Protein 1UWM (pdb70)

Secondary structure (DSSP, 8-state):
-EEEEE-TT--EEEEEPPBTBBHHHHHHTTT-TT---TTSSSSSS-TTEEEE-HHHHTTSPPPPHHHHHHHTTSSS--TTTEEEGGG-B--GGGTTEEEE--S---

InterPro domains:
  IPR001041 2Fe-2S ferredoxin-type iron-sulfur binding domain [PF00111] (8-92)
  IPR001041 2Fe-2S ferredoxin-type iron-sulfur binding domain [PS51085] (2-106)
  IPR001041 2Fe-2S ferredoxin-type iron-sulfur binding domain [cd00207] (5-101)
  IPR001055 Adrenodoxin-like [PR00355] (40-50)
  IPR001055 Adrenodoxin-like [PR00355] (59-73)
  IPR001055 Adrenodoxin-like [PR00355] (83-91)
  IPR001055 Adrenodoxin-like [PTHR23426] (3-105)
  IPR012675 Beta-grasp domain superfamily [G3DSA:3.10.20.30] (2-107)
  IPR018298 Adrenodoxin, iron-sulphur binding site [PS00814] (40-50)
  IPR036010 2Fe-2S ferredoxin-like superfamily [SSF54292] (3-105)

Structure (mmCIF, N/CA/C/O backbone):
data_1UWM
#
_entry.id   1UWM
#
_cell.length_a   45.542
_cell.length_b   50.335
_cell.length_c   55.349
_cell.angle_alpha   90.00
_cell.angle_beta   90.00
_cell.angle_gamma   90.00
#
_symmetry.space_group_name_H-M   'P 21 21 21'
#
loop_
_entity.id
_entity.type
_entity.pdbx_description
1 polymer 'FERREDOXIN VI'
2 non-polymer 'FE2/S2 (INORGANIC) CLUSTER'
3 water water
#
loop_
_atom_site.group_PDB
_atom_site.id
_atom_site.type_symbol
_atom_site.label_atom_id
_atom_site.label_alt_id
_atom_site.label_comp_id
_atom_site.label_asym_id
_atom_site.label_entity_id
_atom_site.label_seq_id
_atom_site.pdbx_PDB_ins_code
_atom_site.Cartn_x
_atom_site.Cartn_y
_atom_site.Cartn_z
_atom_site.occupancy
_atom_site.B_iso_or_equiv
_atom_site.auth_seq_id
_atom_site.auth_comp_id
_atom_site.auth_asym_id
_atom_site.auth_atom_id
_atom_site.pdbx_PDB_model_num
ATOM 1 N N . ALA A 1 1 ? 2.828 19.565 -4.211 1.00 10.88 1 ALA A N 1
ATOM 2 C CA . ALA A 1 1 ? 3.890 19.318 -3.217 1.00 10.49 1 ALA A CA 1
ATOM 3 C C . ALA A 1 1 ? 4.411 17.938 -3.563 1.00 8.25 1 ALA A C 1
ATOM 4 O O . ALA A 1 1 ? 3.631 17.024 -3.857 1.00 11.16 1 ALA A O 1
ATOM 6 N N . LYS A 1 2 ? 5.730 17.791 -3.594 1.00 7.45 2 LYS A N 1
ATOM 7 C CA . LYS A 1 2 ? 6.327 16.517 -3.926 1.00 7.78 2 LYS A CA 1
ATOM 8 C C . LYS A 1 2 ? 6.527 15.700 -2.678 1.00 7.53 2 LYS A C 1
ATOM 9 O O . LYS A 1 2 ? 7.163 16.135 -1.714 1.00 9.43 2 LYS A O 1
ATOM 15 N N . ILE A 1 3 ? 5.992 14.498 -2.674 1.00 8.37 3 ILE A N 1
ATOM 16 C CA . ILE A 1 3 ? 6.205 13.647 -1.509 1.00 11.96 3 ILE A CA 1
ATOM 17 C C . ILE A 1 3 ? 7.132 12.523 -1.976 1.00 10.13 3 ILE A C 1
ATOM 18 O O . ILE A 1 3 ? 6.905 11.924 -3.030 1.00 11.11 3 ILE A O 1
ATOM 23 N N . ILE A 1 4 ? 8.183 12.276 -1.204 1.00 7.37 4 ILE A N 1
ATOM 24 C CA . ILE A 1 4 ? 9.172 11.236 -1.502 1.00 5.72 4 ILE A CA 1
ATOM 25 C C . ILE A 1 4 ? 9.039 10.065 -0.540 1.00 7.94 4 ILE A C 1
ATOM 26 O O . ILE A 1 4 ? 9.070 10.238 0.689 1.00 7.52 4 ILE A O 1
ATOM 31 N N . PHE A 1 5 ? 8.900 8.876 -1.106 1.00 7.04 5 PHE A N 1
ATOM 32 C CA . PHE A 1 5 ? 8.760 7.655 -0.338 1.00 8.00 5 PHE A CA 1
ATOM 33 C C . PHE A 1 5 ? 9.928 6.772 -0.646 1.00 6.68 5 PHE A C 1
ATOM 34 O O . PHE A 1 5 ? 10.175 6.475 -1.799 1.00 5.27 5 PHE A O 1
ATOM 42 N N . ILE A 1 6 ? 10.636 6.344 0.392 1.00 5.46 6 ILE A N 1
ATOM 43 C CA . ILE A 1 6 ? 11.801 5.478 0.240 1.00 9.70 6 ILE A CA 1
ATOM 44 C C . ILE A 1 6 ? 11.602 4.152 0.928 1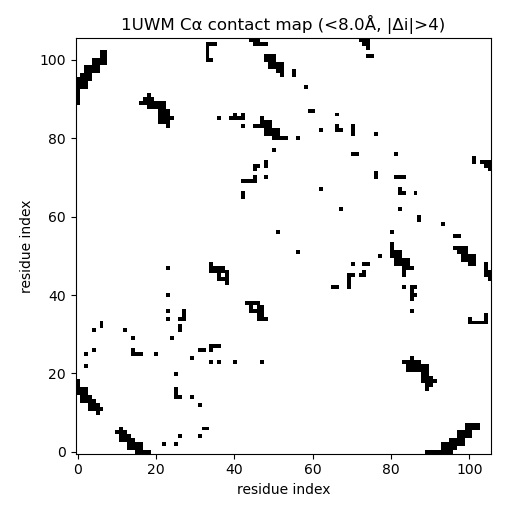.00 9.79 6 ILE A C 1
ATOM 45 O O . ILE A 1 6 ? 11.486 4.099 2.151 1.00 9.51 6 ILE A O 1
ATOM 50 N N . GLU A 1 7 ? 11.588 3.080 0.153 1.00 5.68 7 GLU A N 1
ATOM 51 C CA . GLU A 1 7 ? 11.397 1.767 0.735 1.00 13.77 7 GLU A CA 1
ATOM 52 C C . GLU A 1 7 ? 12.613 1.404 1.575 1.00 14.34 7 GLU A C 1
ATOM 53 O O . GLU A 1 7 ? 13.664 2.044 1.474 1.00 14.80 7 GLU A O 1
ATOM 59 N N . HIS A 1 8 ? 12.459 0.362 2.393 1.00 18.30 8 HIS A N 1
ATOM 60 C CA . HIS A 1 8 ? 13.506 -0.090 3.304 1.00 18.94 8 HIS A CA 1
ATOM 61 C C . HIS A 1 8 ? 14.784 -0.493 2.606 1.00 18.19 8 HIS A C 1
ATOM 62 O O . HIS A 1 8 ? 15.860 -0.364 3.178 1.00 22.91 8 HIS A O 1
ATOM 69 N N . ASN A 1 9 ? 14.664 -0.998 1.385 1.00 17.85 9 ASN A N 1
ATOM 70 C CA . ASN A 1 9 ? 15.819 -1.397 0.580 1.00 18.15 9 ASN A CA 1
ATOM 71 C C . ASN A 1 9 ? 16.455 -0.138 -0.062 1.00 20.65 9 ASN A C 1
ATOM 72 O O . ASN A 1 9 ? 17.529 -0.208 -0.665 1.00 23.29 9 ASN A O 1
ATOM 77 N N . GLY A 1 10 ? 15.791 1.007 0.038 1.00 18.05 10 GLY A N 1
ATOM 78 C CA . GLY A 1 10 ? 16.359 2.215 -0.547 1.00 17.87 10 GLY A CA 1
ATOM 79 C C . GLY A 1 10 ? 15.814 2.659 -1.899 1.00 17.35 10 GLY A C 1
ATOM 80 O O . GLY A 1 10 ? 16.330 3.598 -2.495 1.00 17.66 10 GLY A O 1
ATOM 81 N N . THR A 1 11 ? 14.781 1.985 -2.397 1.00 18.55 11 THR A N 1
ATOM 82 C CA . THR A 1 11 ? 14.170 2.347 -3.664 1.00 17.83 11 THR A CA 1
ATOM 83 C C . THR A 1 11 ? 13.380 3.654 -3.472 1.00 17.27 11 THR A C 1
ATOM 84 O O . THR A 1 11 ? 12.540 3.762 -2.587 1.00 17.63 11 THR A O 1
ATOM 88 N N . ARG A 1 12 ? 13.649 4.620 -4.343 1.00 16.39 12 ARG A N 1
ATOM 89 C CA . ARG A 1 12 ? 13.038 5.936 -4.281 1.00 14.39 12 ARG A CA 1
ATOM 90 C C . ARG A 1 12 ? 11.806 6.131 -5.144 1.00 15.14 12 ARG A C 1
ATOM 91 O O . ARG A 1 12 ? 11.828 5.868 -6.340 1.00 14.78 12 ARG A O 1
ATOM 99 N N . HIS A 1 13 ? 10.730 6.595 -4.525 1.00 10.64 13 HIS A N 1
ATOM 100 C CA . HIS A 1 13 ? 9.504 6.886 -5.245 1.00 11.55 13 HIS A CA 1
ATOM 101 C C . HIS A 1 13 ? 9.151 8.362 -5.014 1.00 11.07 13 HIS A C 1
ATOM 102 O O . HIS A 1 13 ? 9.262 8.875 -3.901 1.00 8.68 13 HIS A O 1
ATOM 109 N N . GLU A 1 14 ? 8.741 9.055 -6.062 1.00 12.44 14 GLU A N 1
ATOM 110 C CA . GLU A 1 14 ? 8.376 10.461 -5.901 1.00 16.66 14 GLU A CA 1
ATOM 111 C C . GLU A 1 14 ? 6.972 10.656 -6.441 1.00 17.15 14 GLU A C 1
ATOM 112 O O . GLU A 1 14 ? 6.607 10.111 -7.485 1.00 16.55 14 GLU A O 1
ATOM 118 N N A VAL A 1 15 ? 6.168 11.425 -5.721 0.75 17.90 15 VAL A N 1
ATOM 119 N N B VAL A 1 15 ? 6.190 11.440 -5.709 0.25 17.91 15 VAL A N 1
ATOM 120 C CA A VAL A 1 15 ? 4.799 11.683 -6.139 0.75 15.77 15 VAL A CA 1
ATOM 121 C CA B VAL A 1 15 ? 4.806 11.711 -6.058 0.25 17.69 15 VAL A CA 1
ATOM 122 C C A VAL A 1 15 ? 4.495 13.170 -5.943 0.75 15.41 15 VAL A C 1
ATOM 123 C C B VAL A 1 15 ? 4.476 13.196 -5.906 0.25 17.46 15 VAL A C 1
ATOM 124 O O A VAL A 1 15 ? 5.055 13.805 -5.060 0.75 13.40 15 VAL A O 1
ATOM 125 O O B VAL A 1 15 ? 4.997 13.865 -5.018 0.25 17.14 15 VAL A O 1
ATOM 132 N N . GLU A 1 16 ? 3.608 13.697 -6.781 1.00 15.85 16 GLU A N 1
ATOM 133 C CA . GLU A 1 16 ? 3.170 15.095 -6.732 1.00 18.99 16 GLU A CA 1
ATOM 134 C C . GLU A 1 16 ? 1.775 15.052 -6.125 1.00 16.32 16 GLU A C 1
ATOM 135 O O . GLU A 1 16 ? 0.830 14.654 -6.800 1.00 21.49 16 GLU A O 1
ATOM 141 N N . ALA A 1 17 ? 1.644 15.427 -4.854 1.00 14.51 17 ALA A N 1
ATOM 142 C CA . ALA A 1 17 ? 0.352 15.397 -4.172 1.00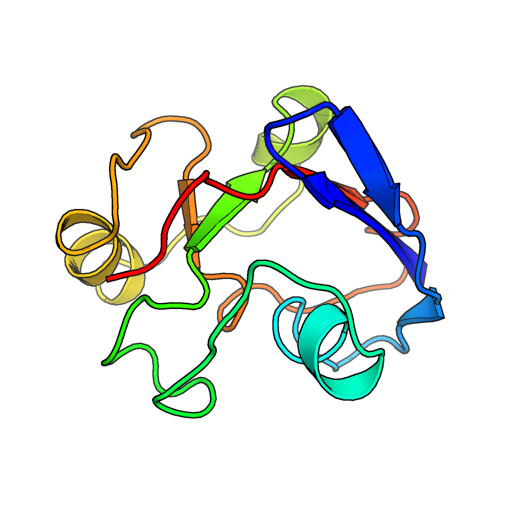 12.79 17 ALA A CA 1
ATOM 143 C C . ALA A 1 17 ? -0.258 16.774 -4.027 1.00 14.44 17 ALA A C 1
ATOM 144 O O . ALA A 1 17 ? 0.428 17.745 -3.687 1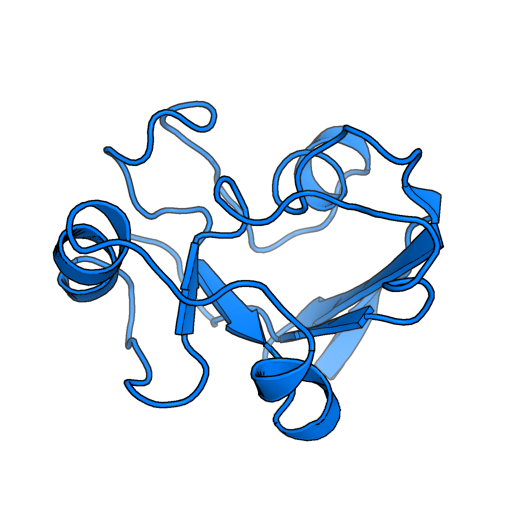.00 11.40 17 ALA A O 1
ATOM 146 N N . LYS A 1 18 ? -1.557 16.859 -4.277 1.00 12.27 18 LYS A N 1
ATOM 147 C CA . LYS A 1 18 ? -2.260 18.122 -4.173 1.00 14.45 18 LYS A CA 1
ATOM 148 C C . LYS A 1 18 ? -2.566 18.421 -2.684 1.00 12.28 18 LYS A C 1
ATOM 149 O O . LYS A 1 18 ? -2.954 17.536 -1.927 1.00 16.87 18 LYS A O 1
ATOM 155 N N . PRO A 1 19 ? -2.314 19.649 -2.224 1.00 10.28 19 PRO A N 1
ATOM 156 C CA . PRO A 1 19 ? -2.616 19.928 -0.825 1.00 9.66 19 PRO A CA 1
ATOM 157 C C . PRO A 1 19 ? -4.034 19.472 -0.461 1.00 10.71 19 PRO A C 1
ATOM 158 O O . PRO A 1 19 ? -4.948 19.516 -1.292 1.00 5.24 19 PRO A O 1
ATOM 162 N N . GLY A 1 20 ? -4.195 18.995 0.774 1.00 10.33 20 GLY A N 1
ATOM 163 C CA . GLY A 1 20 ? -5.495 18.555 1.249 1.00 10.46 20 GLY A CA 1
ATOM 164 C C . GLY A 1 20 ? -5.560 17.041 1.323 1.00 12.52 20 GLY A C 1
ATOM 165 O O . GLY A 1 20 ? -6.291 16.466 2.129 1.00 12.22 20 GLY A O 1
ATOM 166 N N . LEU A 1 21 ? -4.807 16.390 0.454 1.00 8.29 21 LEU A N 1
ATOM 167 C CA . LEU A 1 21 ? -4.773 14.940 0.464 1.00 12.37 21 LEU A CA 1
ATOM 168 C C . LEU A 1 21 ? -3.901 14.574 1.659 1.00 10.42 21 LEU A C 1
ATOM 169 O O . LEU A 1 21 ? -3.187 15.436 2.196 1.00 10.73 21 LEU A O 1
ATOM 174 N N . THR A 1 22 ? -3.976 13.316 2.077 1.00 7.17 22 THR A N 1
ATOM 175 C CA . THR A 1 22 ? -3.124 12.818 3.169 1.00 8.04 22 THR A CA 1
ATOM 176 C C . THR A 1 22 ? -1.911 12.107 2.561 1.00 8.16 22 THR A C 1
ATOM 177 O O . THR A 1 22 ? -1.896 11.761 1.384 1.00 4.39 22 THR A O 1
ATOM 181 N N . VAL A 1 23 ? -0.878 11.901 3.360 1.00 7.98 23 VAL A N 1
ATOM 182 C CA . VAL A 1 23 ? 0.288 11.265 2.823 1.00 7.14 23 VAL A CA 1
ATOM 183 C C . VAL A 1 23 ? -0.078 9.856 2.391 1.00 6.12 23 VAL A C 1
ATOM 184 O O . VAL A 1 23 ? 0.439 9.334 1.406 1.00 4.66 23 VAL A O 1
ATOM 188 N N A MET A 1 24 ? -0.979 9.241 3.139 0.60 5.90 24 MET A N 1
ATOM 189 N N B MET A 1 24 ? -0.987 9.218 3.108 0.40 5.54 24 MET A N 1
ATOM 190 C CA A MET A 1 24 ? -1.401 7.889 2.833 0.60 9.18 24 MET A CA 1
ATOM 191 C CA B MET A 1 24 ? -1.351 7.867 2.716 0.40 7.38 24 MET A CA 1
ATOM 192 C C A MET A 1 24 ? -2.021 7.837 1.430 0.60 10.64 24 MET A C 1
ATOM 193 C C B MET A 1 24 ? -2.004 7.879 1.327 0.40 8.53 24 MET A C 1
ATOM 194 O O A MET A 1 24 ? -1.727 6.944 0.628 0.60 15.14 24 MET A O 1
ATOM 195 O O B MET A 1 24 ? -1.704 7.050 0.461 0.40 11.23 24 MET A O 1
ATOM 204 N N A GLU A 1 25 ? -2.869 8.800 1.118 0.60 9.71 25 GLU A N 1
ATOM 205 N N B GLU A 1 25 ? -2.893 8.831 1.105 0.40 8.36 25 GLU A N 1
ATOM 206 C CA A GLU A 1 25 ? -3.501 8.815 -0.204 0.60 9.83 25 GLU A CA 1
ATOM 207 C CA B GLU A 1 25 ? -3.566 8.918 -0.188 0.40 8.92 25 GLU A CA 1
ATOM 208 C C A GLU A 1 25 ? -2.458 9.094 -1.275 0.60 8.07 25 GLU A C 1
ATOM 209 C C B GLU A 1 25 ? -2.538 9.177 -1.287 0.40 8.16 25 GLU A C 1
ATOM 210 O O A GLU A 1 25 ? -2.466 8.511 -2.363 0.60 7.61 25 GLU A O 1
ATOM 211 O O B GLU A 1 25 ? -2.628 8.642 -2.396 0.40 8.59 25 GLU A O 1
ATOM 222 N N . ALA A 1 26 ? -1.552 10.003 -0.963 1.00 8.36 26 ALA A N 1
ATOM 223 C CA . ALA A 1 26 ? -0.514 10.353 -1.907 1.00 11.45 26 ALA A CA 1
ATOM 224 C C . ALA A 1 26 ? 0.190 9.083 -2.362 1.00 10.88 26 ALA A C 1
ATOM 225 O O . ALA A 1 26 ? 0.458 8.928 -3.544 1.00 8.96 26 ALA A O 1
ATOM 227 N N . ALA A 1 27 ? 0.446 8.155 -1.437 1.00 13.01 27 ALA A N 1
ATOM 228 C CA . ALA A 1 27 ? 1.110 6.893 -1.792 1.00 15.10 27 ALA A CA 1
ATOM 229 C C . ALA A 1 27 ? 0.097 5.910 -2.410 1.00 15.29 27 ALA A C 1
ATOM 230 O O . ALA A 1 27 ? 0.350 5.285 -3.459 1.00 14.64 27 ALA A O 1
ATOM 232 N N . ARG A 1 28 ? -1.068 5.800 -1.782 1.00 15.51 28 ARG A N 1
ATOM 233 C CA . ARG A 1 28 ? -2.078 4.856 -2.277 1.00 17.10 28 ARG A CA 1
ATOM 234 C C . ARG A 1 28 ? -2.539 5.202 -3.702 1.00 19.85 28 ARG A C 1
ATOM 235 O O . ARG A 1 28 ? -2.441 4.393 -4.637 1.00 19.31 28 ARG A O 1
ATOM 243 N N . ASP A 1 29 ? -2.989 6.432 -3.889 1.00 19.13 29 ASP A N 1
ATOM 244 C CA . ASP A 1 29 ? -3.479 6.82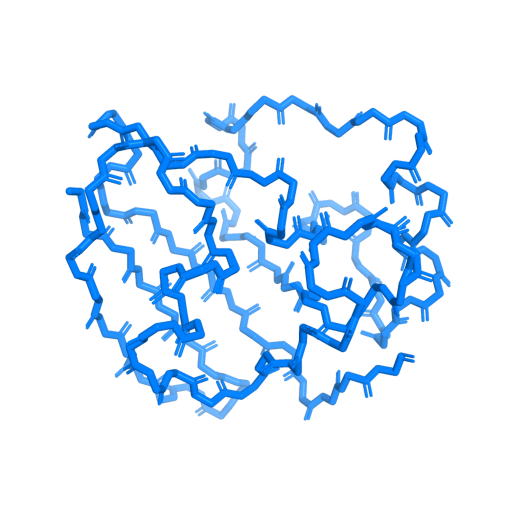9 -5.200 1.00 20.83 29 ASP A CA 1
ATOM 245 C C . ASP A 1 29 ? -2.422 6.799 -6.275 1.00 20.11 29 ASP A C 1
ATOM 246 O O . ASP A 1 29 ? -2.758 6.861 -7.449 1.00 19.40 29 ASP A O 1
ATOM 251 N N . ASN A 1 30 ? -1.151 6.707 -5.891 1.00 20.03 30 ASN A N 1
ATOM 252 C CA . ASN A 1 30 ? -0.071 6.710 -6.890 1.00 20.56 30 ASN A CA 1
ATOM 253 C C . ASN A 1 30 ? 0.725 5.420 -7.027 1.00 20.39 30 ASN A C 1
ATOM 254 O O . ASN A 1 30 ? 1.819 5.403 -7.602 1.00 24.39 30 ASN A O 1
ATOM 259 N N . GLY A 1 31 ? 0.168 4.346 -6.493 1.00 19.87 31 GLY A N 1
ATOM 260 C CA . GLY A 1 31 ? 0.803 3.054 -6.558 1.00 18.88 31 GLY A CA 1
ATOM 261 C C . GLY A 1 31 ? 2.132 2.893 -5.851 1.00 20.83 31 GLY A C 1
ATOM 262 O O . GLY A 1 31 ? 2.957 2.098 -6.316 1.00 19.52 31 GLY A O 1
ATOM 263 N N . VAL A 1 32 ? 2.359 3.621 -4.752 1.00 19.99 32 VAL A N 1
ATOM 264 C CA . VAL A 1 32 ? 3.616 3.480 -4.003 1.00 17.99 32 VAL A CA 1
ATOM 265 C C . VAL A 1 32 ? 3.521 2.212 -3.146 1.00 17.57 32 VAL A C 1
ATOM 266 O O . VAL A 1 32 ? 2.576 2.013 -2.378 1.00 18.63 32 VAL A O 1
ATOM 270 N N . PRO A 1 33 ? 4.494 1.313 -3.294 1.00 18.82 33 PRO A N 1
ATOM 271 C CA . PRO A 1 33 ? 4.490 0.064 -2.521 1.00 15.63 33 PRO A CA 1
ATOM 272 C C . PRO A 1 33 ? 4.888 0.266 -1.058 1.00 16.22 33 PRO A C 1
ATOM 273 O O . PRO A 1 33 ? 5.615 1.203 -0.753 1.00 16.54 33 PRO A O 1
ATOM 277 N N . GLY A 1 34 ? 4.410 -0.604 -0.164 1.00 14.42 34 GLY A N 1
ATOM 278 C CA . GLY A 1 34 ? 4.792 -0.515 1.244 1.00 16.16 34 GLY A CA 1
ATOM 279 C C . GLY A 1 34 ? 3.748 -0.020 2.226 1.00 14.28 34 GLY A C 1
ATOM 280 O O . GLY A 1 34 ? 3.873 -0.166 3.452 1.00 13.39 34 GLY A O 1
ATOM 281 N N . ILE A 1 35 ? 2.710 0.580 1.672 1.00 13.61 35 ILE A N 1
ATOM 282 C CA . ILE A 1 35 ? 1.618 1.135 2.439 1.00 15.18 35 ILE A CA 1
ATOM 283 C C . ILE A 1 35 ? 0.367 0.317 2.142 1.00 15.38 35 ILE A C 1
ATOM 284 O O . ILE A 1 35 ? -0.064 0.260 1.000 1.00 17.74 35 ILE A O 1
ATOM 289 N N . ASP A 1 36 ? -0.221 -0.305 3.154 1.00 13.62 36 ASP A N 1
ATOM 290 C CA . ASP A 1 36 ? -1.425 -1.113 2.925 1.00 15.40 36 ASP A CA 1
ATOM 291 C C . ASP A 1 36 ? -2.679 -0.279 3.019 1.00 14.03 36 ASP A C 1
ATOM 292 O O . ASP A 1 36 ? -3.584 -0.461 2.222 1.00 14.51 36 ASP A O 1
ATOM 297 N N . ALA A 1 37 ? -2.731 0.604 4.019 1.00 13.65 37 ALA A N 1
ATOM 298 C CA . ALA A 1 37 ? -3.867 1.503 4.213 1.00 14.28 37 ALA A CA 1
ATOM 299 C C . ALA A 1 37 ? -5.202 0.763 4.328 1.00 15.75 37 ALA A C 1
ATOM 300 O O . ALA A 1 37 ? -6.214 1.255 3.818 1.00 16.80 37 ALA A O 1
ATOM 302 N N . ASP A 1 38 ? -5.224 -0.385 5.016 1.00 11.99 38 ASP A N 1
ATOM 303 C CA . ASP A 1 38 ? -6.458 -1.186 5.139 1.00 13.24 38 ASP A CA 1
ATOM 304 C C . ASP A 1 38 ? -7.727 -0.496 5.668 1.00 13.66 38 ASP A C 1
ATOM 305 O O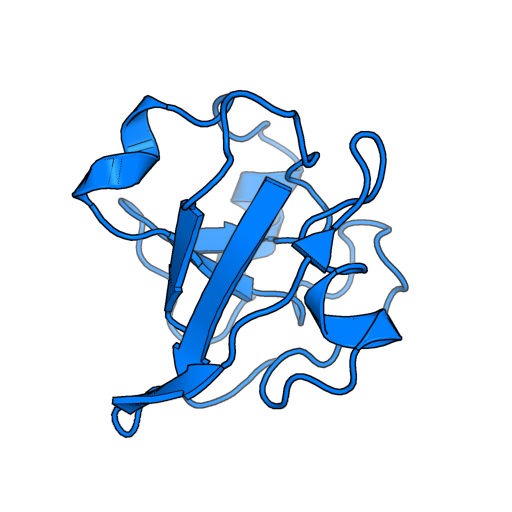 . ASP A 1 38 ? -8.806 -0.685 5.111 1.00 8.10 38 ASP A O 1
ATOM 310 N N . CYS A 1 39 ? -7.623 0.274 6.749 1.00 10.46 39 CYS A N 1
ATOM 311 C CA . CYS A 1 39 ? -8.804 0.952 7.249 1.00 10.04 39 CYS A CA 1
ATOM 312 C C . CYS A 1 39 ? -9.226 2.200 6.433 1.00 11.72 39 CYS A C 1
ATOM 313 O O . CYS A 1 39 ? -10.256 2.834 6.727 1.00 7.00 39 CYS A O 1
ATOM 316 N N . GLY A 1 40 ? -8.445 2.545 5.408 1.00 12.21 40 GLY A N 1
ATOM 317 C CA . GLY A 1 40 ? -8.804 3.677 4.564 1.00 11.24 40 GLY A CA 1
ATOM 318 C C . GLY A 1 40 ? -8.619 5.004 5.256 1.00 11.68 40 GLY A C 1
ATOM 319 O O . GLY A 1 40 ? -9.323 5.972 5.005 1.00 11.45 40 GLY A O 1
ATOM 320 N N . GLY A 1 41 ? -7.687 5.052 6.180 1.00 9.85 41 GLY A N 1
ATOM 321 C CA . GLY A 1 41 ? -7.450 6.307 6.838 1.00 8.96 41 GLY A CA 1
ATOM 322 C C . GLY A 1 41 ? -8.334 6.618 8.016 1.00 11.18 41 GLY A C 1
ATOM 323 O O . GLY A 1 41 ? -8.595 7.788 8.275 1.00 15.38 41 GLY A O 1
ATOM 324 N N . ALA A 1 42 ? -8.770 5.608 8.757 1.00 12.23 42 ALA A N 1
ATOM 325 C CA . ALA A 1 42 ? -9.609 5.855 9.924 1.00 13.77 42 ALA A CA 1
ATOM 326 C C . ALA A 1 42 ? -8.806 5.757 11.220 1.00 15.83 42 ALA A C 1
ATOM 327 O O . ALA A 1 42 ? -9.345 5.846 12.320 1.00 15.89 42 ALA A O 1
ATOM 329 N N A CYS A 1 43 ? -7.494 5.614 11.061 0.60 13.67 43 CYS A N 1
ATOM 330 N N B CYS A 1 43 ? -7.509 5.544 11.100 0.40 15.98 43 CYS A N 1
ATOM 331 C CA A CYS A 1 43 ? -6.588 5.497 12.193 0.60 13.16 43 CYS A CA 1
ATOM 332 C CA B CYS A 1 43 ? -6.655 5.448 12.283 0.40 16.98 43 CYS A CA 1
ATOM 333 C C A CYS A 1 43 ? -7.061 4.345 13.097 0.60 12.31 43 CYS A C 1
ATOM 334 C C B CYS A 1 43 ? -6.918 4.161 13.031 0.40 17.17 43 CYS A C 1
ATOM 335 O O A CYS A 1 43 ? -7.203 4.526 14.300 0.60 9.83 43 CYS A O 1
ATOM 336 O O B CYS A 1 43 ? -6.512 3.975 14.169 0.40 17.41 43 CYS A O 1
ATOM 341 N N A ALA A 1 44 ? -7.289 3.161 12.511 0.60 13.57 44 ALA A N 1
ATOM 342 N N B ALA A 1 44 ? -7.632 3.281 12.367 0.40 17.62 44 ALA A N 1
ATOM 343 C CA A ALA A 1 44 ? -7.770 1.974 13.245 0.60 15.80 44 ALA A CA 1
ATOM 344 C CA B ALA A 1 44 ? -7.804 2.061 13.023 0.40 18.31 44 ALA A CA 1
ATOM 345 C C A ALA A 1 44 ? -6.941 0.699 12.926 0.60 15.06 44 ALA A C 1
ATOM 346 C C B ALA A 1 44 ? -6.419 1.327 12.775 0.40 17.57 44 ALA A C 1
ATOM 347 O O A ALA A 1 44 ? -6.714 -0.165 13.822 0.60 14.49 44 ALA A O 1
ATOM 348 O O B ALA A 1 44 ? -5.411 1.513 13.446 0.40 18.00 44 ALA A O 1
ATOM 351 N N . CYS A 1 45 ? -6.479 0.574 11.683 1.00 18.15 45 CYS A N 1
ATOM 352 C CA . CYS A 1 45 ? -5.479 -0.453 11.183 1.00 14.74 45 CYS A CA 1
ATOM 353 C C . CYS A 1 45 ? -3.954 -0.207 11.378 1.00 16.56 45 CYS A C 1
ATOM 354 O O . CYS A 1 45 ? -3.185 -1.171 11.432 1.00 15.04 45 CYS A O 1
ATOM 357 N N . SER A 1 46 ? -3.514 1.054 11.403 1.00 17.11 46 SER A N 1
ATOM 358 C CA . SER A 1 46 ? -2.062 1.387 11.500 1.00 15.13 46 SER A CA 1
ATOM 359 C C . SER A 1 46 ? -1.206 0.689 10.419 1.00 13.62 46 SER A C 1
ATOM 360 O O . SER A 1 46 ? -0.023 0.501 10.606 1.00 11.34 46 SER A O 1
ATOM 363 N N . THR A 1 47 ? -1.804 0.329 9.278 1.00 12.77 47 THR A N 1
ATOM 364 C CA . THR A 1 47 ? -1.030 -0.302 8.187 1.00 9.45 47 THR A CA 1
ATOM 365 C C . THR A 1 47 ? -0.577 0.754 7.166 1.00 10.32 47 THR A C 1
ATOM 366 O O . THR A 1 47 ? -0.288 0.442 5.999 1.00 9.26 47 THR A O 1
ATOM 370 N N . CYS A 1 48 ? -0.522 2.014 7.618 1.00 8.71 48 CYS A N 1
ATOM 371 C CA . CYS A 1 48 ? -0.077 3.124 6.774 1.00 10.56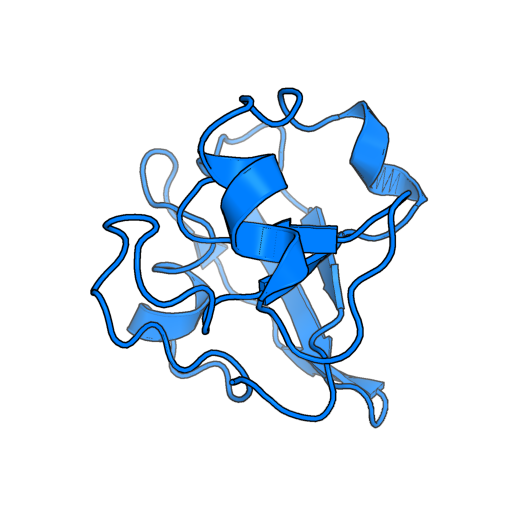 48 CYS A CA 1
ATOM 372 C C . CYS A 1 48 ? 1.152 3.756 7.440 1.00 7.00 48 CYS A C 1
ATOM 373 O O . CYS A 1 48 ? 1.576 4.874 7.122 1.00 9.02 48 CYS A O 1
ATOM 376 N N . HIS A 1 49 ? 1.698 3.012 8.389 1.00 7.34 49 HIS A N 1
ATOM 377 C CA . HIS A 1 49 ? 2.889 3.391 9.146 1.00 8.66 49 HIS A CA 1
ATOM 378 C C . HIS A 1 49 ? 4.113 3.675 8.271 1.00 8.50 49 HIS A C 1
ATOM 379 O O . HIS A 1 49 ? 4.367 2.971 7.290 1.00 4.92 49 HIS A O 1
ATOM 386 N N . ALA A 1 50 ? 4.882 4.693 8.663 1.00 9.99 50 ALA A N 1
ATOM 387 C CA . ALA A 1 50 ? 6.125 5.048 7.977 1.00 5.80 50 ALA A CA 1
ATOM 388 C C . ALA A 1 50 ? 7.016 5.902 8.885 1.00 7.30 50 ALA A C 1
ATOM 389 O O . ALA A 1 50 ? 6.554 6.506 9.842 1.00 6.05 50 ALA A O 1
ATOM 391 N N . TYR A 1 51 ? 8.300 5.976 8.557 1.00 10.57 51 TYR A N 1
ATOM 392 C CA . TYR A 1 51 ? 9.225 6.771 9.347 1.00 10.35 51 TYR A CA 1
ATOM 393 C C . TYR A 1 51 ? 9.537 8.062 8.626 1.00 8.89 51 TYR A C 1
ATOM 394 O O . TYR A 1 51 ? 10.187 8.038 7.577 1.00 5.98 51 TYR A O 1
ATOM 403 N N . VAL A 1 52 ? 9.063 9.173 9.179 1.00 6.52 52 VAL A N 1
ATOM 404 C CA . VAL A 1 52 ? 9.344 10.488 8.600 1.00 11.91 52 VAL A CA 1
ATOM 405 C C . VAL A 1 52 ? 10.866 10.721 8.742 1.00 11.60 52 VAL A C 1
ATOM 406 O O . VAL A 1 52 ? 11.483 10.307 9.737 1.00 9.22 52 VAL A O 1
ATOM 410 N N . ASP A 1 53 ? 11.467 11.365 7.751 1.00 12.81 53 ASP A N 1
ATOM 411 C CA . ASP A 1 53 ? 12.911 11.611 7.805 1.00 13.73 53 ASP A CA 1
ATOM 412 C C . ASP A 1 53 ? 13.216 12.651 8.883 1.00 14.33 53 ASP A C 1
ATOM 413 O O . ASP A 1 53 ? 12.536 13.675 8.979 1.00 10.30 53 ASP A O 1
ATOM 418 N N . PRO A 1 54 ? 14.238 12.383 9.723 1.00 14.37 54 PRO A N 1
ATOM 419 C CA . PRO A 1 54 ? 14.670 13.260 10.820 1.00 16.17 54 PRO A CA 1
ATOM 420 C C . PRO A 1 54 ? 14.653 14.734 10.451 1.00 15.92 54 PRO A C 1
ATOM 421 O O . PRO A 1 54 ? 14.259 15.583 11.245 1.00 18.14 54 PRO A O 1
ATOM 425 N N . ALA A 1 55 ? 15.057 15.023 9.226 1.00 16.88 55 ALA A N 1
ATOM 426 C CA . ALA A 1 55 ? 15.086 16.393 8.732 1.00 17.09 55 ALA A CA 1
ATOM 427 C C . ALA A 1 55 ? 13.704 17.057 8.641 1.00 15.15 55 ALA A C 1
ATOM 428 O O . ALA A 1 55 ? 13.620 18.279 8.597 1.00 14.74 55 ALA A O 1
ATOM 430 N N . TRP A 1 56 ? 12.635 16.258 8.588 1.00 12.00 56 TRP A N 1
ATOM 431 C CA . TRP A 1 56 ? 11.277 16.792 8.464 1.00 11.93 56 TRP A CA 1
ATOM 432 C C . TRP A 1 56 ? 10.365 16.612 9.668 1.00 13.34 56 TRP A C 1
ATOM 433 O O . TRP A 1 56 ? 9.301 17.230 9.732 1.00 14.45 56 TRP A O 1
ATOM 444 N N . VAL A 1 57 ? 10.746 15.737 10.590 1.00 14.85 57 VAL A N 1
ATOM 445 C CA . VAL A 1 57 ? 9.920 15.444 11.766 1.00 18.38 57 VAL A CA 1
ATOM 446 C C . VAL A 1 57 ? 9.389 16.676 12.488 1.00 20.96 57 VAL A C 1
ATOM 447 O O . VAL A 1 57 ? 8.225 16.731 12.891 1.00 23.46 57 VAL A O 1
ATOM 451 N N . ASP A 1 58 ? 10.234 17.672 12.654 1.00 19.27 58 ASP A N 1
ATOM 452 C CA . ASP A 1 58 ? 9.803 18.870 13.327 1.00 21.96 58 ASP A CA 1
ATOM 453 C C . ASP A 1 58 ? 8.919 19.790 12.494 1.00 21.66 58 ASP A C 1
ATOM 454 O O . ASP A 1 58 ? 8.318 20.709 13.042 1.00 18.95 58 ASP A O 1
ATOM 459 N N . LYS A 1 59 ? 8.828 19.551 11.184 1.00 16.96 59 LYS A N 1
ATOM 460 C CA . LYS A 1 59 ? 7.984 20.388 10.339 1.00 18.12 59 LYS A CA 1
ATOM 461 C C . LYS A 1 59 ? 6.534 19.894 10.209 1.00 16.95 59 LYS A C 1
ATOM 462 O O . LYS A 1 59 ? 5.687 20.567 9.625 1.00 20.67 59 LYS A O 1
ATOM 468 N N . LEU A 1 60 ? 6.236 18.732 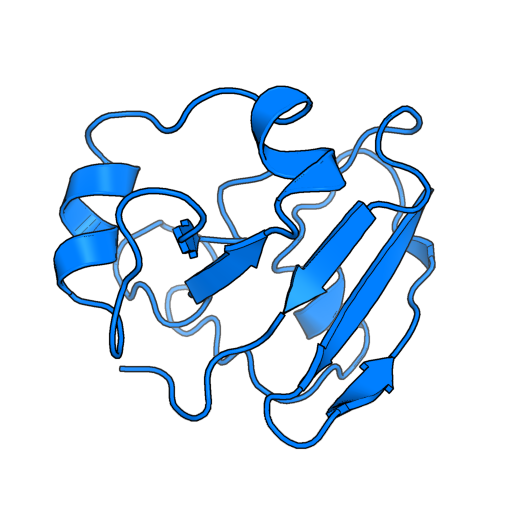10.762 1.00 16.32 60 LEU A N 1
ATOM 469 C CA . LEU A 1 60 ? 4.886 18.187 10.666 1.00 15.74 60 LEU A CA 1
ATOM 470 C C . LEU A 1 60 ? 4.141 18.517 11.959 1.00 19.23 60 LEU A C 1
ATOM 471 O O . LEU A 1 60 ? 4.785 18.810 12.985 1.00 17.46 60 LEU A O 1
ATOM 476 N N . PRO A 1 61 ? 2.781 18.516 11.927 1.00 16.06 61 PRO A N 1
ATOM 477 C CA . PRO A 1 61 ? 2.038 18.817 13.162 1.00 14.44 61 PRO A CA 1
ATOM 478 C C . PRO A 1 61 ? 2.308 17.644 14.094 1.00 15.39 61 PRO A C 1
ATOM 479 O O . PRO A 1 61 ? 2.518 16.545 13.607 1.00 14.39 61 PRO A O 1
ATOM 483 N N . LYS A 1 62 ? 2.323 17.847 15.408 1.00 14.01 62 LYS A N 1
ATOM 484 C CA . LYS A 1 62 ? 2.593 16.701 16.279 1.00 17.62 62 LYS A CA 1
ATOM 485 C C . LYS A 1 62 ? 1.449 15.718 16.331 1.00 19.69 62 LYS A C 1
ATOM 486 O O . LYS A 1 62 ? 0.275 16.072 16.141 1.00 21.68 62 LYS A O 1
ATOM 492 N N . ALA A 1 63 ? 1.793 14.470 16.616 1.00 21.85 63 ALA A N 1
ATOM 493 C CA . ALA A 1 63 ? 0.813 13.411 16.675 1.00 23.37 63 ALA A CA 1
ATOM 494 C C . ALA A 1 63 ? -0.114 13.558 17.870 1.00 26.31 63 ALA A C 1
ATOM 495 O O . ALA A 1 63 ? 0.326 13.964 18.939 1.00 26.43 63 ALA A O 1
ATOM 497 N N . LEU A 1 64 ? -1.398 13.254 17.653 1.00 25.86 64 LEU A N 1
ATOM 498 C CA . LEU A 1 64 ? -2.430 13.269 18.692 1.00 26.52 64 LEU A CA 1
ATOM 499 C C . LEU A 1 64 ? -2.415 11.905 19.396 1.00 25.55 64 LEU A C 1
ATOM 500 O O . LEU A 1 64 ? -1.990 10.901 18.813 1.00 27.30 64 LEU A O 1
ATOM 505 N N A PRO A 1 65 ? -2.898 11.850 20.648 0.35 25.62 65 PRO A N 1
ATOM 506 N N B PRO A 1 65 ? -2.877 11.849 20.658 0.65 26.03 65 PRO A N 1
ATOM 507 C CA A PRO A 1 65 ? -2.925 10.598 21.413 0.35 24.71 65 PRO A CA 1
ATOM 508 C CA B PRO A 1 65 ? -2.892 10.581 21.400 0.65 25.16 65 PRO A CA 1
ATOM 509 C C A PRO A 1 65 ? -3.572 9.423 20.684 0.35 23.67 65 PRO A C 1
ATOM 510 C C B PRO A 1 65 ? -3.550 9.420 20.653 0.65 24.00 65 PRO A C 1
ATOM 511 O O A PRO A 1 65 ? -3.136 8.283 20.823 0.35 23.25 65 PRO A O 1
ATOM 512 O O B PRO A 1 65 ? -3.100 8.283 20.749 0.65 23.73 65 PRO A O 1
ATOM 519 N N . THR A 1 66 ? -4.614 9.701 19.909 1.00 22.90 66 THR A N 1
ATOM 520 C CA . THR A 1 66 ? -5.305 8.649 19.172 1.00 21.48 66 THR A CA 1
ATOM 521 C C . THR A 1 66 ? -4.340 7.966 18.193 1.00 19.36 66 THR A C 1
ATOM 522 O O . THR A 1 66 ? -4.371 6.749 18.020 1.00 18.35 66 THR A O 1
ATOM 526 N N . GLU A 1 67 ? -3.485 8.764 17.558 1.00 17.02 67 GLU A N 1
ATOM 527 C CA . GLU A 1 67 ? -2.527 8.254 16.570 1.00 13.88 67 GLU A CA 1
ATOM 528 C C . GLU A 1 67 ? -1.356 7.549 17.254 1.00 14.42 67 GLU A C 1
ATOM 529 O O . GLU A 1 67 ? -0.923 6.458 16.858 1.00 10.25 67 GLU A O 1
ATOM 535 N N . THR A 1 68 ? -0.831 8.189 18.285 1.00 15.91 68 THR A N 1
ATOM 536 C CA . THR A 1 68 ? 0.295 7.614 18.990 1.00 18.07 68 THR A CA 1
ATOM 537 C C . THR A 1 68 ? -0.111 6.272 19.563 1.00 20.40 68 THR A C 1
ATOM 538 O O . THR A 1 68 ? 0.665 5.312 19.553 1.00 20.17 68 THR A O 1
ATOM 542 N N . ASP A 1 69 ? -1.339 6.197 20.050 1.00 20.31 69 ASP A N 1
ATOM 543 C CA . ASP A 1 69 ? -1.806 4.952 20.627 1.00 22.05 69 ASP A CA 1
ATOM 544 C C . ASP A 1 69 ? -1.810 3.828 19.587 1.00 22.08 69 ASP A C 1
ATOM 545 O O . ASP A 1 69 ? -1.483 2.689 19.917 1.00 20.50 69 ASP A O 1
ATOM 550 N N . MET A 1 70 ? -2.172 4.160 18.347 1.00 19.55 70 MET A N 1
ATOM 551 C CA . MET A 1 70 ? -2.216 3.179 17.265 1.00 21.65 70 MET A CA 1
ATOM 552 C C . MET A 1 70 ? -0.855 2.853 16.643 1.00 20.47 70 MET A C 1
ATOM 553 O O . MET A 1 70 ? -0.707 1.826 15.986 1.00 20.56 70 MET A O 1
ATOM 558 N N . ILE A 1 71 ? 0.135 3.718 16.821 1.00 20.13 71 ILE A N 1
ATOM 559 C CA . ILE A 1 71 ? 1.447 3.434 16.249 1.00 18.29 71 ILE A CA 1
ATOM 560 C C . ILE A 1 71 ? 2.067 2.239 16.983 1.00 19.71 71 ILE A C 1
ATOM 561 O O . ILE A 1 71 ? 2.806 1.443 16.398 1.00 19.05 71 ILE A O 1
ATOM 566 N N . ASP A 1 72 ? 1.743 2.097 18.265 1.00 22.79 72 ASP A N 1
ATOM 567 C CA . ASP A 1 72 ? 2.271 0.982 19.061 1.00 21.92 72 ASP A CA 1
ATOM 568 C C . ASP A 1 72 ? 1.848 -0.362 18.508 1.00 20.60 72 ASP A C 1
ATOM 569 O O . ASP A 1 72 ? 2.348 -1.383 18.949 1.00 22.15 72 ASP A O 1
ATOM 574 N N . PHE A 1 73 ? 0.897 -0.363 17.579 1.00 18.30 73 PHE A N 1
ATOM 575 C CA . PHE A 1 73 ? 0.424 -1.598 16.965 1.00 19.53 73 PHE A CA 1
ATOM 576 C C . PHE A 1 73 ? 1.052 -1.801 15.571 1.00 19.69 73 PHE A C 1
ATOM 577 O O . PHE A 1 73 ? 0.803 -2.812 14.890 1.00 17.28 73 PHE A O 1
ATOM 585 N N . ALA A 1 74 ? 1.851 -0.833 15.141 1.00 16.21 74 ALA A N 1
ATOM 586 C CA . ALA A 1 74 ? 2.473 -0.941 13.826 1.00 19.67 74 ALA A CA 1
ATOM 587 C C . ALA A 1 74 ? 3.722 -1.827 13.886 1.00 20.16 74 ALA A C 1
ATOM 588 O O . ALA A 1 74 ? 4.210 -2.170 14.968 1.00 19.06 74 ALA A O 1
ATOM 590 N N . TYR A 1 75 ? 4.240 -2.174 12.713 1.00 18.77 75 TYR A N 1
ATOM 591 C CA . TYR A 1 75 ? 5.436 -2.984 12.615 1.00 18.23 75 TYR A CA 1
ATOM 592 C C . TYR A 1 75 ? 6.700 -2.167 12.927 1.00 17.07 75 TYR A C 1
ATOM 593 O O . TYR A 1 75 ? 7.059 -1.239 12.188 1.00 14.01 75 TYR A O 1
ATOM 602 N N . GLU A 1 76 ? 7.340 -2.516 14.042 1.00 15.03 76 GLU A N 1
ATOM 603 C CA . GLU A 1 76 ? 8.582 -1.897 14.492 1.00 19.67 76 GLU A CA 1
ATOM 604 C C . GLU A 1 76 ? 8.568 -0.388 14.481 1.00 19.26 76 GLU A C 1
ATOM 605 O O . GLU A 1 76 ? 9.326 0.245 13.746 1.00 15.85 76 GLU A O 1
ATOM 611 N N . PRO A 1 77 ? 7.718 0.209 15.330 1.00 21.26 77 PRO A N 1
ATOM 612 C CA . PRO A 1 77 ? 7.603 1.667 15.418 1.00 19.12 77 PRO A CA 1
ATOM 613 C C . PRO A 1 77 ? 8.812 2.317 16.076 1.00 20.80 77 PRO A C 1
ATOM 614 O O . PRO A 1 77 ? 9.514 1.676 16.872 1.00 20.47 77 PRO A O 1
ATOM 618 N N . ASN A 1 78 ? 9.025 3.586 15.721 1.00 18.26 78 ASN A N 1
ATOM 619 C CA . ASN A 1 78 ? 10.114 4.417 16.208 1.00 21.46 78 ASN A CA 1
ATOM 620 C C . ASN A 1 78 ? 9.501 5.633 16.907 1.00 21.32 78 ASN A C 1
ATOM 621 O O . ASN A 1 78 ? 8.880 6.488 16.278 1.00 21.80 78 ASN A O 1
ATOM 626 N N A PRO A 1 79 ? 9.699 5.731 18.227 0.50 21.65 79 PRO A N 1
ATOM 627 N N B PRO A 1 79 ? 9.663 5.722 18.230 0.50 21.95 79 PRO A N 1
ATOM 628 C CA A PRO A 1 79 ? 9.164 6.836 19.031 0.50 22.41 79 PRO A CA 1
ATOM 629 C CA B PRO A 1 79 ? 9.107 6.847 18.990 0.50 22.80 79 PRO A CA 1
ATOM 630 C C A PRO A 1 79 ? 9.531 8.234 18.526 0.50 22.19 79 PRO A C 1
ATOM 631 C C B PRO A 1 79 ? 9.494 8.234 18.470 0.50 22.47 79 PRO A C 1
ATOM 632 O O A PRO A 1 79 ? 8.825 9.200 18.803 0.50 24.10 79 PRO A O 1
ATOM 633 O O B PRO A 1 79 ? 8.763 9.197 18.681 0.50 24.52 79 PRO A O 1
ATOM 640 N N . ALA A 1 80 ? 10.629 8.338 17.785 1.00 22.44 80 ALA A N 1
ATOM 641 C CA . ALA A 1 80 ? 11.073 9.624 17.262 1.00 19.13 80 ALA A CA 1
ATOM 642 C C . ALA A 1 80 ? 10.464 10.005 15.901 1.00 20.74 80 ALA A C 1
ATOM 643 O O . ALA A 1 80 ? 9.933 11.110 15.735 1.00 20.38 80 ALA A O 1
ATOM 645 N N . THR A 1 81 ? 10.514 9.085 14.944 1.00 14.91 81 THR A N 1
ATOM 646 C CA . THR A 1 81 ? 10.007 9.344 13.603 1.00 13.20 81 THR A CA 1
ATOM 647 C C . THR A 1 81 ? 8.714 8.652 13.145 1.00 12.79 81 THR A C 1
ATOM 648 O O . THR A 1 81 ? 8.076 9.110 12.185 1.00 8.53 81 THR A O 1
ATOM 652 N N . SER A 1 82 ? 8.329 7.550 13.788 1.00 11.25 82 SER A N 1
ATOM 653 C CA . SER A 1 82 ? 7.117 6.842 13.344 1.00 10.49 82 SER A CA 1
ATOM 654 C C . SER A 1 82 ? 5.854 7.686 13.319 1.00 9.06 82 SER A C 1
ATOM 655 O O . SER A 1 82 ? 5.580 8.423 14.232 1.00 10.38 82 SER A O 1
ATOM 658 N N . ARG A 1 83 ? 5.083 7.543 12.250 1.00 9.63 83 ARG A N 1
ATOM 659 C CA . ARG A 1 83 ? 3.816 8.248 12.113 1.00 8.66 83 ARG A CA 1
ATOM 660 C C . ARG A 1 83 ? 2.897 7.410 11.234 1.00 7.09 83 ARG A C 1
ATOM 661 O O . ARG A 1 83 ? 3.351 6.530 10.502 1.00 6.21 83 ARG A O 1
ATOM 669 N N . LEU A 1 84 ? 1.598 7.665 11.322 1.00 9.48 84 LEU A N 1
ATOM 670 C CA . LEU A 1 84 ? 0.640 7.013 10.455 1.00 7.24 84 LEU A CA 1
ATOM 671 C C . LEU A 1 84 ? 0.414 8.032 9.334 1.00 8.93 84 LEU A C 1
ATOM 672 O O . LEU A 1 84 ? -0.112 9.138 9.591 1.00 6.93 84 LEU A O 1
ATOM 677 N N . THR A 1 85 ? 0.779 7.685 8.095 1.00 5.89 85 THR A N 1
ATOM 678 C CA . THR A 1 85 ? 0.617 8.646 7.011 1.00 11.06 85 THR A CA 1
ATOM 679 C C . THR A 1 85 ? -0.800 9.161 6.792 1.00 9.98 85 THR A C 1
ATOM 680 O O . THR A 1 85 ? -0.963 10.295 6.360 1.00 13.30 85 THR A O 1
ATOM 684 N N . CYS A 1 86 ? -1.811 8.356 7.128 1.00 8.52 86 CYS A N 1
ATOM 685 C CA . CYS A 1 86 ? -3.207 8.777 6.932 1.00 8.55 86 CYS A CA 1
ATOM 686 C C . CYS A 1 86 ? -3.555 9.953 7.820 1.00 3.48 86 CYS A C 1
ATOM 687 O O . CYS A 1 86 ? -4.544 10.643 7.587 1.00 3.78 86 CYS A O 1
ATOM 690 N N . GLN A 1 87 ? -2.693 10.202 8.801 1.00 5.92 87 GLN A N 1
ATOM 691 C CA . GLN A 1 87 ? -2.842 11.304 9.764 1.00 8.01 87 GLN A CA 1
ATOM 692 C C . GLN A 1 87 ? -1.971 12.537 9.462 1.00 7.91 87 GLN A C 1
ATOM 693 O O . GLN A 1 87 ? -1.870 13.486 10.244 1.00 10.68 87 GLN A O 1
ATOM 699 N N . ILE A 1 88 ? -1.332 12.551 8.313 1.00 7.10 88 ILE A N 1
ATOM 700 C CA . ILE A 1 88 ? -0.530 13.704 8.005 1.00 4.46 88 ILE A CA 1
ATOM 701 C C . ILE A 1 88 ? -1.126 14.303 6.750 1.00 5.55 88 ILE A C 1
ATOM 702 O O . ILE A 1 88 ? -1.231 13.613 5.728 1.00 2.54 88 ILE A O 1
ATOM 707 N N . LYS A 1 89 ? -1.492 15.589 6.820 1.00 8.35 89 LYS A N 1
ATOM 708 C CA . LYS A 1 89 ? -2.058 16.266 5.647 1.00 10.15 89 LYS A CA 1
ATOM 709 C C . LYS A 1 89 ? -1.019 16.964 4.774 1.00 10.95 89 LYS A C 1
ATOM 710 O O . LYS A 1 89 ? -0.140 17.702 5.261 1.00 10.69 89 LYS A O 1
ATOM 716 N N A VAL A 1 90 ? -1.109 16.731 3.467 0.80 13.98 90 VAL A N 1
ATOM 717 N N B VAL A 1 90 ? -1.112 16.742 3.469 0.60 12.65 90 VAL A N 1
ATOM 718 C CA A VAL A 1 90 ? -0.154 17.402 2.590 0.80 14.69 90 VAL A CA 1
ATOM 719 C CA B VAL A 1 90 ? -0.185 17.388 2.540 0.60 12.85 90 VAL A CA 1
ATOM 720 C C A VAL A 1 90 ? -0.548 18.874 2.474 0.80 17.57 90 VAL A C 1
ATOM 721 C C B VAL A 1 90 ? -0.522 18.889 2.444 0.60 15.61 90 VAL A C 1
ATOM 722 O O A VAL A 1 90 ? -1.769 19.220 2.357 0.80 16.55 90 VAL A O 1
ATOM 723 O O B VAL A 1 90 ? -1.698 19.273 2.310 0.60 15.18 90 VAL A O 1
ATOM 730 N N . THR A 1 91 ? 0.509 19.725 2.514 1.00 14.64 91 THR A N 1
ATOM 731 C CA . THR A 1 91 ? 0.401 21.181 2.404 1.00 14.13 91 THR A CA 1
ATOM 732 C C . THR A 1 91 ? 1.603 21.637 1.526 1.00 12.56 91 THR A C 1
ATOM 733 O O . THR A 1 91 ? 2.651 21.005 1.544 1.00 13.00 91 THR A O 1
ATOM 737 N N . SER A 1 92 ? 1.442 22.705 0.747 1.00 14.52 92 SER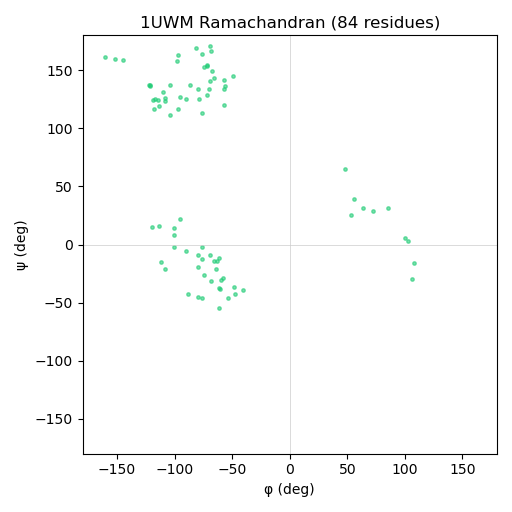 A N 1
ATOM 738 C CA . SER A 1 92 ? 2.519 23.205 -0.135 1.00 15.23 92 SER A CA 1
ATOM 739 C C . SER A 1 92 ? 3.879 23.348 0.597 1.00 15.51 92 SER A C 1
ATOM 740 O O . SER A 1 92 ? 4.941 23.090 0.023 1.00 15.00 92 SER A O 1
ATOM 743 N N . LEU A 1 93 ? 3.849 23.749 1.868 1.00 17.62 93 LEU A N 1
ATOM 744 C CA . LEU A 1 93 ? 5.082 23.898 2.646 1.00 16.53 93 LEU A CA 1
ATOM 745 C C . LEU A 1 93 ? 5.733 22.538 2.953 1.00 15.63 93 LEU A C 1
ATOM 746 O O . LEU A 1 93 ? 6.838 22.467 3.470 1.00 13.12 93 LEU A O 1
ATOM 751 N N . LEU A 1 94 ? 5.044 21.449 2.662 1.00 13.72 94 LEU A N 1
ATOM 752 C CA . LEU A 1 94 ? 5.687 20.169 2.909 1.00 14.16 94 LEU A CA 1
ATOM 753 C C . LEU A 1 94 ? 6.235 19.612 1.610 1.00 14.37 94 LEU A C 1
ATOM 754 O O . LEU A 1 94 ? 6.577 18.429 1.528 1.00 13.81 94 LEU A O 1
ATOM 759 N N . ASP A 1 95 ? 6.302 20.471 0.587 1.00 13.77 95 ASP A N 1
ATOM 760 C CA . ASP A 1 95 ? 6.869 20.097 -0.705 1.00 12.38 95 ASP A CA 1
ATOM 761 C C . ASP A 1 95 ? 8.295 19.623 -0.462 1.00 13.12 95 ASP A C 1
ATOM 762 O O . ASP A 1 95 ? 9.137 20.380 0.022 1.00 13.35 95 ASP A O 1
ATOM 767 N N . GLY A 1 96 ? 8.571 18.374 -0.831 1.00 12.54 96 GLY A N 1
ATOM 768 C CA . GLY A 1 96 ? 9.889 17.797 -0.644 1.00 13.20 96 GLY A CA 1
ATOM 769 C C . GLY A 1 96 ? 9.949 16.858 0.550 1.00 9.81 96 GLY A C 1
ATOM 770 O O . GLY A 1 96 ? 11.003 16.320 0.848 1.00 8.29 96 GLY A O 1
ATOM 771 N N . LEU A 1 97 ? 8.815 16.640 1.218 1.00 11.60 97 LEU A N 1
ATOM 772 C CA . LEU A 1 97 ? 8.765 15.783 2.411 1.00 6.73 97 LEU A CA 1
ATOM 773 C C . LEU A 1 97 ? 9.258 14.391 2.140 1.00 8.70 97 LEU A C 1
ATOM 774 O O . LEU A 1 97 ? 8.828 13.789 1.173 1.00 10.49 97 LEU A O 1
ATOM 779 N N . VAL A 1 98 ? 10.110 13.862 3.017 1.00 4.91 98 VAL A N 1
ATOM 780 C CA . VAL A 1 98 ? 10.668 12.532 2.836 1.00 4.71 98 VAL A CA 1
ATOM 781 C C . VAL A 1 98 ? 10.223 11.534 3.893 1.00 8.92 98 VAL A C 1
ATOM 782 O O . VAL A 1 98 ? 10.369 11.771 5.116 1.00 5.01 98 VAL A O 1
ATOM 786 N N . VAL A 1 99 ? 9.657 10.438 3.409 1.00 6.40 99 VAL A N 1
ATOM 787 C CA . VAL A 1 99 ? 9.157 9.358 4.243 1.00 9.85 99 VAL A CA 1
ATOM 788 C C . VAL A 1 99 ? 9.839 8.038 3.915 1.00 6.44 99 VAL A C 1
ATOM 789 O O . VAL A 1 99 ? 10.009 7.696 2.755 1.00 11.00 99 VAL A O 1
ATOM 793 N N . HIS A 1 100 ? 10.208 7.295 4.943 1.00 7.78 100 HIS A N 1
ATOM 794 C CA . HIS A 1 100 ? 10.870 5.994 4.804 1.00 8.59 100 HIS A CA 1
ATOM 795 C C . HIS A 1 100 ? 9.883 4.911 5.205 1.00 10.58 100 HIS A C 1
ATOM 796 O O . HIS A 1 100 ? 9.359 4.920 6.329 1.00 10.22 100 HIS A O 1
ATOM 803 N N . LEU A 1 101 ? 9.643 3.969 4.291 1.00 9.44 101 LEU A N 1
ATOM 804 C CA . LEU A 1 101 ? 8.676 2.902 4.535 1.00 14.46 101 LEU A CA 1
ATOM 805 C C . LEU A 1 101 ? 9.254 1.710 5.257 1.00 13.65 101 LEU A C 1
ATOM 806 O O . LEU A 1 101 ? 10.359 1.263 4.948 1.00 15.97 101 LEU A O 1
ATOM 811 N N . PRO A 1 102 ? 8.515 1.169 6.237 1.00 17.10 102 PRO A N 1
ATOM 812 C CA . PRO A 1 102 ? 9.034 0.003 6.954 1.00 16.98 102 PRO A CA 1
ATOM 813 C C . PRO A 1 102 ? 9.053 -1.231 6.038 1.00 17.59 102 PRO A C 1
ATOM 814 O O . PRO A 1 102 ? 8.496 -1.219 4.934 1.00 10.97 102 PRO A O 1
ATOM 818 N N . GLU A 1 103 ? 9.682 -2.307 6.506 1.00 19.40 103 GLU A N 1
ATOM 819 C CA . GLU A 1 103 ? 9.754 -3.509 5.689 1.00 21.67 103 GLU A CA 1
ATOM 820 C C . GLU A 1 103 ? 8.436 -4.257 5.630 1.00 18.15 103 GLU A C 1
ATOM 821 O O . GLU A 1 103 ? 8.167 -4.972 4.670 1.00 16.89 103 GLU A O 1
ATOM 827 N N . LYS A 1 104 ? 7.617 -4.085 6.657 1.00 15.02 104 LYS A N 1
ATOM 828 C CA . LYS A 1 104 ? 6.333 -4.760 6.707 1.00 14.55 104 LYS A CA 1
ATOM 829 C C . LYS A 1 104 ? 5.258 -3.880 7.384 1.00 13.42 104 LYS A C 1
ATOM 830 O O . LYS A 1 104 ? 5.588 -2.961 8.121 1.00 10.32 104 LYS A O 1
ATOM 836 N N . GLN A 1 105 ? 3.982 -4.170 7.115 1.00 12.40 105 GLN A N 1
ATOM 837 C CA . GLN A 1 105 ? 2.856 -3.469 7.740 1.00 13.08 105 GLN A CA 1
ATOM 838 C C . GLN A 1 105 ? 2.000 -4.509 8.477 1.00 15.78 105 GLN A C 1
ATOM 839 O O . GLN A 1 105 ? 1.760 -5.606 7.963 1.00 20.89 105 GLN A O 1
ATOM 845 N N . ILE A 1 106 ? 1.567 -4.175 9.687 1.00 18.52 106 ILE A N 1
ATOM 846 C CA . ILE A 1 106 ? 0.690 -5.046 10.457 1.00 15.86 106 ILE A CA 1
ATOM 847 C C . ILE A 1 106 ? -0.404 -4.190 11.103 1.00 18.13 106 ILE A C 1
ATOM 848 O O . ILE A 1 106 ? -1.456 -4.770 11.418 1.00 15.33 106 ILE A O 1
#

Nearest PDB structures (foldseek):
  1uwm-assembly1_A  TM=1.010E+00  e=5.588E-24  Rhodobacter capsulatus
  1xlq-assembly3_C  TM=9.665E-01  e=1.351E-13  Pseudomonas putida
  1r7s-assembly3_C  TM=9.683E-01  e=2.119E-13  Pseudomonas putida
  4ltu-assembly2_B  TM=9.657E-01  e=2.922E-13  Rhodopseudomonas palustris HaA2
  6nbl-assembly2_D  TM=9.685E-01  e=6.318E-13  Pseudomonas putida

Radius of gyration: 12.01 Å; Cα contacts (8 Å, |Δi|>4): 244; chains: 1; bounding box: 26×29×28 Å

B-factor: mean 17.01, std 8.27, range [0.94, 51.46]

Organism: Rhodobacter capsulatus (NCBI:txid1061)

Foldseek 3Di:
DKEWEAEPVGDIDIFDDDFPAFQLCRCVVVVNPQADCVVVLPLPQLSQKWFWPPVCQVVWDDDDPSFVVSPVVWDDADPRGIGRRSPTTDDPVCHVTYIYHYNGTD

Sequence (106 aa):
AKIIFIEHNGTRHEVVEAKPGLTVMMEEAARDNGVPGIDADCGGACCAACSTCHAYVDPAWVDKLPKALPPTETDMIDFAYEPNPPATSRLTCQIKVVTSLLDGLVVHLPEKQI

Solvent-accessible surface area: 5628 Å² total; per-residue (Å²): 16,81,0,8,0,30,33,110,95,47,61,131,47,95,14,132,2,158,73,51,66,31,0,3,45,0,0,116,89,80,62,12,67,37,20,84,9,105,42,45,29,70,19,70,29,3,6,3,0,1,46,3,32,92,70,46,41,133,134,14,95,187,28,122,93,92,4,57,84,42,17,105,139,6,45,115,56,60,147,80,17,9,30,0,1,11,75,2,118,0,48,76,159,8,81,18,0,23,0,57,3,8,99,116,28,121

CATH classification: 3.10.20.30